Protein AF-A0A4S0I4D7-F1 (afdb_monomer_lite)

pLDDT: mean 93.68, std 5.72, range [69.0, 97.44]

Structure (mmCIF, N/CA/C/O backbone):
data_AF-A0A4S0I4D7-F1
#
_entry.id   AF-A0A4S0I4D7-F1
#
loop_
_atom_site.group_PDB
_atom_site.id
_atom_site.type_symbol
_atom_site.label_atom_id
_atom_site.label_alt_id
_atom_site.label_comp_id
_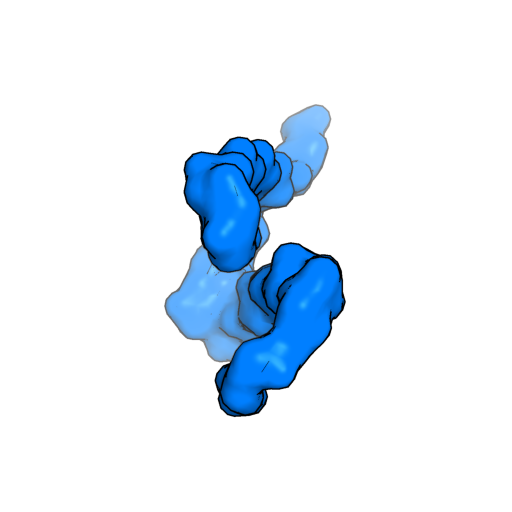atom_site.label_asym_id
_atom_site.label_entity_id
_atom_site.label_seq_id
_atom_site.pdbx_PDB_ins_code
_atom_site.Cartn_x
_atom_site.Cartn_y
_atom_site.Cartn_z
_atom_site.occupancy
_atom_site.B_iso_or_equiv
_atom_site.auth_seq_id
_atom_site.auth_comp_id
_atom_site.auth_asym_id
_atom_site.auth_atom_id
_atom_site.pdbx_PDB_model_num
ATOM 1 N N . VAL A 1 1 ? 12.760 -1.479 6.697 1.00 72.69 1 VAL A N 1
ATOM 2 C CA . VAL A 1 1 ? 13.096 -2.210 5.456 1.00 72.69 1 VAL A CA 1
ATOM 3 C C . VAL A 1 1 ? 13.791 -1.203 4.555 1.00 72.69 1 VAL A C 1
ATOM 5 O O . VAL A 1 1 ? 13.265 -0.106 4.449 1.00 72.69 1 VAL A O 1
ATOM 8 N N . GLY A 1 2 ? 15.003 -1.486 4.070 1.00 91.81 2 GLY A N 1
ATOM 9 C CA . GLY A 1 2 ? 15.754 -0.554 3.211 1.00 91.81 2 GLY A CA 1
ATOM 10 C C . GLY A 1 2 ? 15.099 -0.364 1.836 1.00 91.81 2 GLY A C 1
ATOM 11 O O . GLY A 1 2 ? 13.909 -0.631 1.676 1.00 91.81 2 GLY A O 1
ATOM 12 N N . ASN A 1 3 ? 15.870 0.053 0.827 1.00 93.00 3 ASN A N 1
ATOM 13 C CA . ASN A 1 3 ? 15.369 0.072 -0.549 1.00 93.00 3 ASN A CA 1
ATOM 14 C C . ASN A 1 3 ? 15.054 -1.362 -1.010 1.00 93.00 3 ASN A C 1
ATOM 16 O O . ASN A 1 3 ? 15.893 -2.256 -0.918 1.00 93.00 3 ASN A O 1
ATOM 20 N N . VAL A 1 4 ? 13.830 -1.564 -1.486 1.00 95.12 4 VAL A N 1
ATOM 21 C CA . VAL A 1 4 ? 13.295 -2.849 -1.964 1.00 95.12 4 VAL A CA 1
ATOM 22 C C . VAL A 1 4 ? 12.776 -2.775 -3.400 1.00 95.12 4 VAL A C 1
ATOM 24 O O . VAL A 1 4 ? 12.116 -3.699 -3.877 1.00 95.12 4 VAL A O 1
ATOM 27 N N . GLY A 1 5 ? 13.063 -1.672 -4.093 1.00 95.00 5 GLY A N 1
ATOM 28 C CA . GLY A 1 5 ? 12.666 -1.436 -5.474 1.00 95.00 5 GLY A CA 1
ATOM 29 C C . GLY A 1 5 ? 11.157 -1.549 -5.685 1.00 95.00 5 GLY A C 1
ATOM 30 O O . GLY A 1 5 ? 10.355 -1.130 -4.851 1.00 95.00 5 GLY A O 1
ATOM 31 N N . ALA A 1 6 ? 10.766 -2.170 -6.799 1.00 94.81 6 ALA A N 1
ATOM 32 C CA . ALA A 1 6 ? 9.369 -2.313 -7.211 1.00 94.81 6 ALA A CA 1
ATOM 33 C C . ALA A 1 6 ? 8.470 -3.029 -6.180 1.00 94.81 6 ALA A C 1
ATOM 35 O O . ALA A 1 6 ? 7.250 -2.875 -6.218 1.00 94.81 6 ALA A O 1
ATOM 36 N N . ALA A 1 7 ? 9.047 -3.772 -5.226 1.00 96.38 7 ALA A N 1
ATOM 37 C CA . ALA A 1 7 ? 8.292 -4.412 -4.152 1.00 96.38 7 ALA A CA 1
ATOM 38 C C . ALA A 1 7 ? 7.751 -3.421 -3.101 1.00 96.38 7 ALA A C 1
ATOM 40 O O . ALA A 1 7 ? 6.973 -3.824 -2.237 1.00 96.38 7 ALA A O 1
ATOM 41 N N . VAL A 1 8 ? 8.130 -2.137 -3.158 1.00 96.31 8 VAL A N 1
ATOM 42 C CA . VAL A 1 8 ? 7.679 -1.116 -2.199 1.00 96.31 8 VAL A CA 1
ATOM 43 C C . VAL A 1 8 ? 6.154 -0.978 -2.173 1.00 96.31 8 VAL A C 1
ATOM 45 O O . VAL A 1 8 ? 5.567 -0.980 -1.094 1.00 96.31 8 VAL A O 1
ATOM 48 N N . VAL A 1 9 ? 5.500 -0.965 -3.339 1.00 95.81 9 VAL A N 1
ATOM 49 C CA . VAL A 1 9 ? 4.040 -0.817 -3.449 1.00 95.81 9 VAL A CA 1
ATOM 50 C C . VAL A 1 9 ? 3.296 -2.005 -2.820 1.00 95.81 9 VAL A C 1
ATOM 52 O O . VAL A 1 9 ? 2.503 -1.773 -1.907 1.00 95.81 9 VAL A O 1
ATOM 55 N N . PRO A 1 10 ? 3.540 -3.279 -3.202 1.00 95.62 10 PRO A N 1
ATOM 56 C CA . PRO A 1 10 ? 2.872 -4.406 -2.550 1.00 95.62 10 PRO A CA 1
ATOM 57 C C . PRO A 1 10 ? 3.218 -4.529 -1.059 1.00 95.62 10 PRO A C 1
ATOM 59 O O . PRO A 1 10 ? 2.364 -4.940 -0.272 1.00 95.62 10 PRO A O 1
ATOM 62 N N . MET A 1 11 ? 4.419 -4.121 -0.629 1.00 97.12 11 MET A N 1
ATOM 63 C CA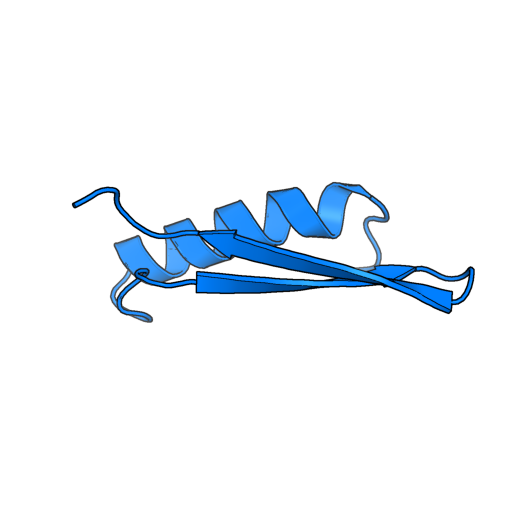 . MET A 1 11 ? 4.715 -4.038 0.804 1.00 97.12 11 MET A CA 1
ATOM 64 C C . MET A 1 11 ? 3.880 -2.979 1.522 1.00 97.12 11 MET A C 1
ATOM 66 O O . MET A 1 11 ? 3.356 -3.277 2.593 1.00 97.12 11 MET A O 1
ATOM 70 N N . MET A 1 12 ? 3.709 -1.781 0.956 1.00 96.81 12 MET A N 1
ATOM 71 C CA . MET A 1 12 ? 2.848 -0.742 1.533 1.00 96.81 12 MET A CA 1
ATOM 72 C C . MET A 1 12 ? 1.393 -1.214 1.652 1.00 96.81 12 MET A C 1
ATOM 74 O O . MET A 1 12 ? 0.757 -0.947 2.671 1.00 96.81 12 MET A O 1
ATOM 78 N N . ILE A 1 13 ? 0.895 -2.003 0.691 1.00 95.75 13 ILE A N 1
ATOM 79 C CA . ILE A 1 13 ? -0.427 -2.652 0.785 1.00 95.75 13 ILE A CA 1
ATOM 80 C C . ILE A 1 13 ? -0.483 -3.575 2.011 1.00 95.75 13 ILE A C 1
ATOM 82 O O . ILE A 1 13 ? -1.403 -3.483 2.826 1.00 95.75 13 ILE A O 1
ATOM 86 N N . GLY A 1 14 ? 0.518 -4.443 2.184 1.00 95.81 14 GLY A N 1
ATOM 87 C CA . GLY A 1 14 ? 0.602 -5.337 3.343 1.00 95.81 14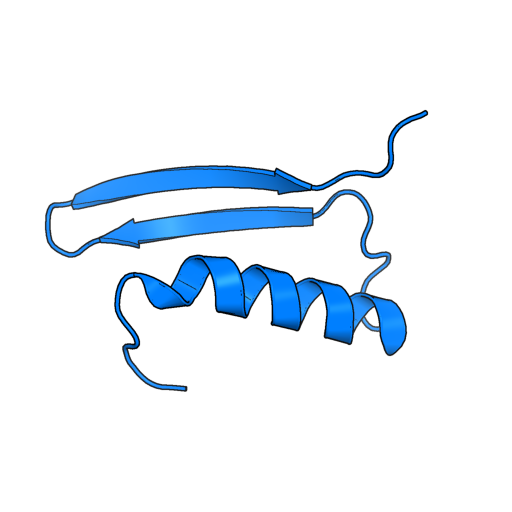 GLY A CA 1
ATOM 88 C C . GLY A 1 14 ? 0.726 -4.591 4.679 1.00 95.81 14 GLY A C 1
ATOM 89 O O . GLY A 1 14 ? 0.125 -4.998 5.679 1.00 95.81 14 GLY A O 1
ATOM 90 N N . MET A 1 15 ? 1.465 -3.478 4.704 1.00 96.06 15 MET A N 1
ATOM 91 C CA . MET A 1 15 ? 1.596 -2.611 5.878 1.00 96.06 15 MET A CA 1
ATOM 92 C C . MET A 1 15 ? 0.265 -1.954 6.236 1.00 96.06 15 MET A C 1
ATOM 94 O O . MET A 1 15 ? -0.136 -2.027 7.396 1.00 96.06 15 MET A O 1
ATOM 98 N N . ALA A 1 16 ? -0.444 -1.386 5.259 1.00 96.12 16 ALA A N 1
ATOM 99 C CA . ALA A 1 16 ? -1.758 -0.785 5.466 1.00 96.12 16 ALA A CA 1
ATOM 100 C C . ALA A 1 16 ? -2.777 -1.809 5.986 1.00 96.12 16 ALA A C 1
ATOM 102 O O . ALA A 1 16 ? -3.467 -1.561 6.973 1.00 96.12 16 ALA A O 1
ATOM 103 N N . TRP A 1 17 ? -2.804 -3.010 5.402 1.00 95.00 17 TRP A N 1
ATOM 104 C CA . TRP A 1 17 ? -3.643 -4.105 5.891 1.00 95.00 17 TRP A CA 1
ATOM 105 C C . TRP A 1 17 ? -3.300 -4.497 7.332 1.00 95.00 17 TRP A C 1
ATOM 107 O O . TRP A 1 17 ? -4.186 -4.666 8.170 1.00 95.00 17 TRP A O 1
ATOM 117 N N . THR A 1 18 ? -2.010 -4.598 7.654 1.00 97.06 18 THR A N 1
ATOM 118 C CA . THR A 1 18 ? -1.558 -4.911 9.015 1.00 97.06 18 THR A CA 1
ATOM 119 C C . THR A 1 18 ? -1.933 -3.803 10.002 1.00 97.06 18 THR A C 1
ATOM 121 O O . THR A 1 18 ? -2.366 -4.108 11.113 1.00 97.06 18 THR A O 1
ATOM 124 N N . ALA A 1 19 ? -1.802 -2.532 9.610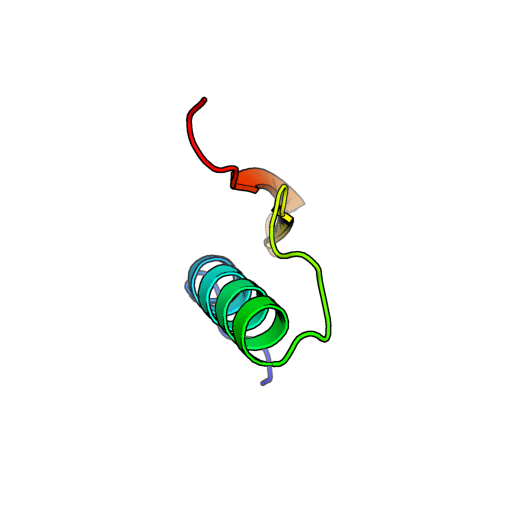 1.00 96.88 19 ALA A N 1
ATOM 125 C CA . ALA A 1 19 ? -2.191 -1.379 10.419 1.00 96.88 19 ALA A CA 1
ATOM 126 C C . ALA A 1 19 ? -3.697 -1.385 10.717 1.00 96.88 19 ALA A C 1
ATOM 128 O O . ALA A 1 19 ? -4.082 -1.235 11.877 1.00 96.88 19 ALA A O 1
ATOM 129 N N . ALA A 1 20 ? -4.525 -1.671 9.707 1.00 95.56 20 ALA A N 1
ATOM 130 C CA . ALA A 1 20 ? -5.968 -1.819 9.865 1.00 95.56 20 ALA A CA 1
ATOM 131 C C . ALA A 1 20 ? -6.326 -2.956 10.835 1.00 95.56 20 ALA A C 1
ATOM 133 O O . ALA A 1 20 ? -7.099 -2.765 11.771 1.00 95.56 20 ALA A O 1
ATOM 134 N N . ARG A 1 21 ? -5.703 -4.137 10.688 1.00 95.69 21 ARG A N 1
ATOM 135 C CA . ARG A 1 21 ? -5.952 -5.283 11.588 1.00 95.69 21 ARG A CA 1
ATOM 136 C C . ARG A 1 21 ? -5.528 -5.027 13.031 1.00 95.69 21 ARG A C 1
ATOM 138 O O . ARG A 1 21 ? -6.092 -5.630 13.938 1.00 95.69 21 ARG A O 1
ATOM 145 N N . LYS A 1 22 ? -4.529 -4.172 13.240 1.00 97.44 22 LYS A N 1
ATOM 146 C CA . LYS A 1 22 ? -4.057 -3.776 14.573 1.00 97.44 22 LYS A CA 1
ATOM 147 C C . LYS A 1 22 ? -4.808 -2.571 15.148 1.00 97.44 22 LYS A C 1
ATOM 149 O O . LYS A 1 22 ? -4.541 -2.203 16.286 1.00 97.44 22 LYS A O 1
ATOM 154 N N . GLY A 1 23 ? -5.726 -1.964 14.393 1.00 95.56 23 GLY A N 1
ATOM 155 C CA . GLY A 1 23 ? -6.473 -0.777 14.815 1.00 95.56 23 GLY A CA 1
ATOM 156 C C . GLY A 1 23 ? -5.636 0.504 14.876 1.00 95.56 23 GLY A C 1
ATOM 157 O O . GLY A 1 23 ? -6.051 1.465 15.514 1.00 95.56 23 GLY A O 1
ATOM 158 N N . TYR A 1 24 ? -4.462 0.530 14.237 1.00 95.69 24 TYR A N 1
ATOM 159 C CA . TYR A 1 24 ? -3.640 1.743 14.126 1.00 95.69 24 TYR A CA 1
ATOM 160 C C . TYR A 1 24 ? -4.193 2.720 13.089 1.00 95.69 24 TYR A C 1
ATOM 162 O O . TYR A 1 24 ? -3.930 3.915 13.166 1.00 95.69 24 TYR A O 1
ATOM 170 N N . ASP A 1 25 ? -4.956 2.200 12.131 1.00 92.50 25 ASP A N 1
ATOM 171 C CA . ASP A 1 25 ? -5.640 2.961 11.098 1.00 92.50 25 ASP A CA 1
ATOM 172 C C . ASP A 1 25 ? -7.021 2.343 10.823 1.00 92.50 25 ASP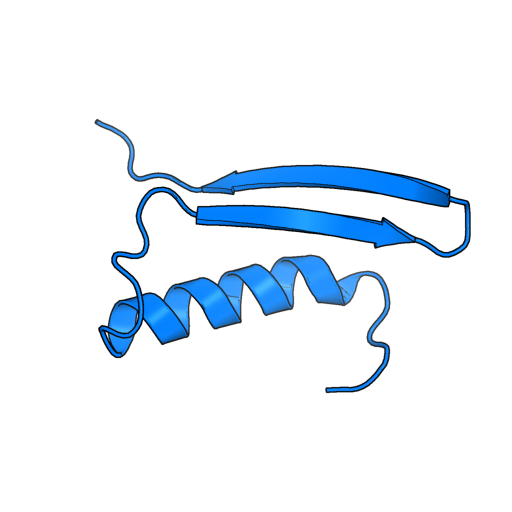 A C 1
ATOM 174 O O . ASP A 1 25 ? -7.249 1.166 11.114 1.00 92.50 25 ASP A O 1
ATOM 178 N N . LYS A 1 26 ? -7.953 3.124 10.262 1.00 88.75 26 LYS A N 1
ATOM 179 C CA . LYS A 1 26 ? -9.281 2.612 9.876 1.00 88.75 26 LYS A CA 1
ATOM 180 C C . LYS A 1 26 ? -9.236 1.712 8.637 1.00 88.75 26 LYS A C 1
ATOM 182 O O . LYS A 1 26 ? -10.188 0.972 8.404 1.00 88.75 26 LYS A O 1
ATOM 187 N N . GLY A 1 27 ? -8.165 1.768 7.847 1.00 90.25 27 GLY A N 1
ATOM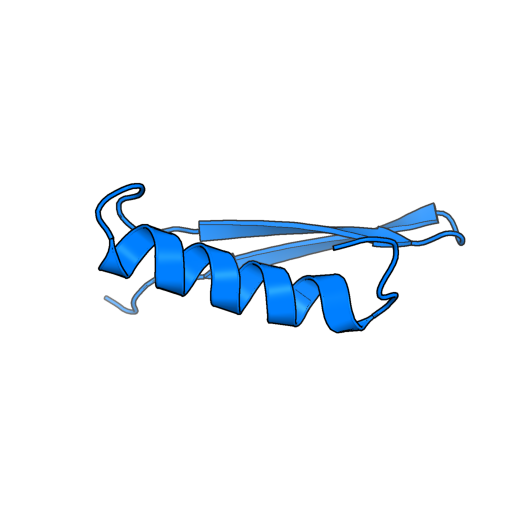 188 C CA . GLY A 1 27 ? -7.930 0.912 6.689 1.00 90.25 27 GLY A CA 1
ATOM 189 C C . GLY A 1 27 ? -8.813 1.205 5.479 1.00 90.25 27 GLY A C 1
ATOM 190 O O . GLY A 1 27 ? -8.760 0.451 4.511 1.00 90.25 27 GLY A O 1
ATOM 191 N N . ASN A 1 28 ? -9.645 2.251 5.521 1.00 93.00 28 ASN A N 1
ATOM 192 C CA . ASN A 1 28 ? -10.551 2.586 4.429 1.00 93.00 28 ASN A CA 1
ATOM 193 C C . ASN A 1 28 ? -10.946 4.081 4.414 1.00 93.00 28 ASN A C 1
ATOM 195 O O . ASN A 1 28 ? -11.621 4.519 5.353 1.00 93.00 28 ASN A O 1
ATOM 199 N N . PRO A 1 29 ? -10.623 4.834 3.341 1.00 93.94 29 PRO A N 1
ATOM 200 C CA . PRO A 1 29 ? -9.746 4.452 2.226 1.00 93.94 29 PRO A CA 1
ATOM 201 C C . PRO A 1 29 ? -8.256 4.558 2.599 1.00 93.94 29 PRO A C 1
ATOM 203 O O . PRO A 1 29 ? -7.883 5.335 3.474 1.00 93.94 29 PRO A O 1
ATOM 206 N N . VAL A 1 30 ? -7.398 3.816 1.897 1.00 95.31 30 VAL A N 1
ATOM 207 C CA . VAL A 1 30 ? -5.932 3.902 2.012 1.00 95.31 30 VAL A CA 1
ATOM 208 C C . VAL A 1 30 ? -5.356 4.478 0.724 1.00 95.31 30 VAL A C 1
ATOM 210 O O . VAL A 1 30 ? -5.630 3.960 -0.356 1.00 95.31 30 VAL A O 1
ATOM 213 N N . LEU A 1 31 ? -4.523 5.512 0.844 1.00 95.88 31 LEU A N 1
ATOM 214 C CA . LEU A 1 31 ? -3.695 6.030 -0.244 1.00 95.88 31 LEU A CA 1
ATOM 215 C C . LEU A 1 31 ? -2.298 5.404 -0.173 1.00 95.88 31 LEU A C 1
ATOM 217 O O . LEU A 1 31 ? -1.655 5.437 0.874 1.00 95.88 31 LEU A O 1
ATOM 221 N N . ILE A 1 32 ? -1.822 4.882 -1.299 1.00 96.69 32 ILE A N 1
ATOM 222 C CA . ILE A 1 32 ? -0.431 4.473 -1.495 1.00 96.69 32 ILE A CA 1
ATOM 223 C C . ILE A 1 32 ? 0.155 5.333 -2.603 1.00 96.69 32 ILE A C 1
ATOM 225 O O . ILE A 1 32 ? -0.423 5.414 -3.682 1.00 96.69 32 ILE A O 1
ATOM 229 N N . GLU A 1 33 ? 1.302 5.945 -2.338 1.00 97.44 33 GLU A N 1
ATOM 230 C CA . GLU A 1 33 ? 2.055 6.764 -3.284 1.00 97.44 33 GLU A CA 1
ATOM 231 C C . GLU A 1 33 ? 3.521 6.324 -3.260 1.00 97.44 33 GLU A C 1
ATOM 233 O O . GLU A 1 33 ? 4.065 5.983 -2.208 1.00 97.44 33 GLU A O 1
ATOM 238 N N . ALA A 1 34 ? 4.127 6.234 -4.440 1.00 96.12 34 ALA A N 1
ATOM 239 C CA . ALA A 1 34 ? 5.514 5.832 -4.600 1.00 96.12 34 ALA A CA 1
ATOM 240 C C . ALA A 1 34 ? 6.136 6.523 -5.814 1.00 96.12 34 ALA A C 1
ATOM 242 O O . ALA A 1 34 ? 5.474 6.763 -6.828 1.00 96.12 34 ALA A O 1
ATOM 243 N N . SER A 1 35 ? 7.437 6.767 -5.723 1.00 95.50 35 SER A N 1
ATOM 244 C CA . SER A 1 35 ? 8.269 7.277 -6.807 1.00 95.50 35 SER A CA 1
ATOM 245 C C . SER A 1 35 ? 9.439 6.335 -7.091 1.00 95.50 35 SER A C 1
ATOM 247 O O . SER A 1 35 ? 9.681 5.378 -6.350 1.00 95.50 35 SER A O 1
ATOM 249 N N . ASN A 1 36 ? 10.146 6.566 -8.197 1.00 95.38 36 ASN A N 1
ATOM 250 C CA . ASN A 1 36 ? 11.333 5.801 -8.571 1.00 95.38 36 ASN A CA 1
ATOM 251 C C . ASN A 1 36 ? 12.533 6.703 -8.902 1.00 95.38 36 ASN A C 1
ATOM 253 O O . ASN A 1 36 ? 12.399 7.914 -9.069 1.00 95.38 36 ASN A O 1
ATOM 257 N N . ASP A 1 37 ? 13.708 6.090 -9.053 1.00 94.50 37 ASP A N 1
ATOM 258 C CA . ASP A 1 37 ? 14.970 6.793 -9.330 1.00 94.50 37 ASP A CA 1
ATOM 259 C C . ASP A 1 37 ? 15.014 7.459 -10.721 1.00 94.50 37 ASP A C 1
ATOM 261 O O . ASP A 1 37 ? 15.883 8.281 -10.996 1.00 94.50 37 ASP A O 1
ATOM 265 N N . SER A 1 38 ? 14.070 7.125 -11.609 1.00 96.19 38 SER A N 1
ATOM 266 C CA . SER A 1 38 ? 13.875 7.803 -12.900 1.00 96.19 38 SER A CA 1
ATOM 267 C C . SER A 1 38 ? 12.961 9.031 -12.798 1.00 96.19 38 SER A C 1
ATOM 269 O O . SER A 1 38 ? 12.642 9.636 -13.819 1.00 96.19 38 SER A O 1
ATOM 271 N N . GLY A 1 39 ? 12.520 9.396 -11.589 1.00 94.75 39 GLY A N 1
ATOM 272 C CA . GLY A 1 39 ? 11.651 10.544 -11.334 1.00 94.75 39 GLY A CA 1
ATOM 273 C C . GLY A 1 39 ? 10.177 10.319 -11.675 1.00 94.75 39 GLY A C 1
ATOM 274 O O . GLY A 1 39 ? 9.407 11.276 -11.675 1.00 94.75 39 GLY A O 1
ATOM 275 N N . ALA A 1 40 ? 9.761 9.084 -11.974 1.00 96.56 40 ALA A N 1
ATOM 276 C CA . ALA A 1 40 ? 8.351 8.768 -12.173 1.00 96.56 40 ALA A CA 1
ATOM 277 C C . ALA A 1 40 ? 7.652 8.558 -10.824 1.00 96.56 40 ALA A C 1
ATOM 279 O O . ALA A 1 40 ? 8.242 7.995 -9.900 1.00 96.56 40 ALA A O 1
ATOM 280 N N . CYS A 1 41 ? 6.380 8.951 -10.743 1.00 96.19 41 CYS A N 1
ATOM 281 C CA . CYS A 1 41 ? 5.539 8.796 -9.557 1.00 96.19 41 CYS A CA 1
ATOM 282 C C . CYS A 1 41 ? 4.214 8.122 -9.920 1.00 96.19 41 CYS A C 1
ATOM 284 O O . CYS A 1 41 ? 3.703 8.283 -11.030 1.00 96.19 41 CYS A O 1
ATOM 286 N N . GLY A 1 42 ? 3.642 7.392 -8.970 1.00 95.62 42 GLY A N 1
ATOM 287 C CA . GLY A 1 42 ? 2.333 6.770 -9.102 1.00 95.62 42 GLY A CA 1
ATOM 288 C C . GLY A 1 42 ? 1.621 6.686 -7.760 1.00 95.62 42 GLY A C 1
ATOM 289 O O . GLY A 1 42 ? 2.258 6.594 -6.712 1.00 95.62 42 GLY A O 1
ATOM 290 N N . ALA A 1 43 ? 0.291 6.705 -7.802 1.00 96.88 43 ALA A N 1
ATOM 291 C CA . ALA A 1 43 ? -0.545 6.583 -6.619 1.00 96.88 43 ALA A CA 1
ATOM 292 C C . ALA A 1 43 ? -1.758 5.686 -6.884 1.00 96.88 43 ALA A C 1
ATOM 294 O O . ALA A 1 43 ? -2.269 5.624 -8.003 1.00 96.88 43 ALA A O 1
ATOM 295 N N . ALA A 1 44 ? -2.219 5.001 -5.843 1.00 95.25 44 ALA A N 1
ATOM 296 C CA . ALA A 1 44 ? -3.397 4.147 -5.866 1.00 95.25 44 ALA A CA 1
ATOM 297 C C . ALA A 1 44 ? -4.203 4.319 -4.575 1.00 95.25 44 ALA A C 1
ATOM 299 O O . ALA A 1 44 ? -3.636 4.403 -3.484 1.00 95.25 44 ALA A O 1
ATOM 300 N N . ILE A 1 45 ? -5.531 4.343 -4.704 1.00 95.38 45 ILE A N 1
ATOM 301 C CA . ILE A 1 45 ? -6.457 4.342 -3.570 1.00 95.38 45 ILE A CA 1
ATOM 302 C C . ILE A 1 45 ? -7.089 2.956 -3.459 1.00 95.38 45 ILE A C 1
ATOM 304 O O . ILE A 1 45 ? -7.634 2.438 -4.433 1.00 95.38 45 ILE A O 1
ATOM 308 N N . PHE A 1 46 ? -7.047 2.382 -2.261 1.00 93.25 46 PHE A N 1
ATOM 309 C CA . PHE A 1 46 ? -7.713 1.132 -1.916 1.00 93.25 46 PHE A CA 1
ATOM 310 C C . PHE A 1 46 ? -8.880 1.437 -0.984 1.00 93.25 46 PHE A C 1
ATOM 312 O O . PHE A 1 46 ? -8.695 2.021 0.084 1.00 93.25 46 PHE A O 1
ATOM 319 N N . ALA A 1 47 ? -10.082 1.047 -1.394 1.00 92.75 47 ALA A N 1
ATOM 320 C CA . ALA A 1 47 ? -11.303 1.234 -0.626 1.00 92.75 47 ALA A CA 1
ATOM 321 C C . ALA A 1 47 ? -12.196 -0.004 -0.743 1.00 92.75 47 ALA A C 1
ATOM 323 O O . ALA A 1 47 ? -12.100 -0.754 -1.718 1.00 92.75 47 ALA A O 1
ATOM 324 N N . VAL A 1 48 ? -13.069 -0.222 0.240 1.00 87.25 48 VAL A N 1
ATOM 325 C CA . VAL A 1 48 ? -14.122 -1.240 0.107 1.00 87.25 48 VAL A CA 1
ATOM 326 C C . VAL A 1 48 ? -15.179 -0.780 -0.896 1.00 87.25 48 VAL A C 1
ATOM 328 O O . VAL A 1 48 ? -15.590 0.381 -0.886 1.00 87.25 48 VAL A O 1
ATOM 331 N N . ALA A 1 49 ? -15.615 -1.699 -1.762 1.00 76.50 49 ALA A N 1
ATOM 332 C CA . ALA A 1 49 ? -16.749 -1.462 -2.650 1.00 76.50 49 ALA A CA 1
ATOM 333 C C . ALA A 1 49 ? -18.030 -1.275 -1.817 1.00 76.50 49 ALA A C 1
ATOM 335 O O . ALA A 1 49 ? -18.220 -1.976 -0.820 1.00 76.50 49 ALA A O 1
ATOM 336 N N . SER A 1 50 ? -18.853 -0.297 -2.208 1.00 69.00 50 SER A N 1
ATOM 337 C CA . SER A 1 50 ? -20.146 0.017 -1.575 1.00 69.00 50 SER A CA 1
ATOM 338 C C . SER A 1 50 ? -21.270 -0.863 -2.100 1.00 69.00 50 SER A C 1
ATOM 340 O O . SER A 1 50 ? -21.205 -1.232 -3.294 1.00 69.00 50 SER A O 1
#

Secondary structure (DSSP, 8-state):
----GGGHHHHHHHHHHHHHHTTSS--SSEEEEEE-TTS-EEEEEE----

Foldseek 3Di:
DPDPPPCPQVVVVVVLVVCCVVVVDVSAWDKDKDADPVGDIDIDTDHDDD

Radius of gyration: 12.15 Å; chains: 1; bounding box: 36×16×28 Å

Sequence (50 aa):
VGNVGAAVVPMMIGMAWTAARKGYDKGNPVLIEASNDSGACGAAIFAVAS